Protein 6SBW (pdb70)

Secondary structure (DSSP, 8-state):
----------HHHHHHHHHHHHHTT--HHHHHHHHHHHHHHHHHT---

Foldseek 3Di:
DDDDDDDDDDPVVLVVLVVVCVVVVHDSVVSVVVVCVVCVVVVVPDDD

InterPro domains:
  IPR030822 MXAN_4361/MXAN_4362 family small protein [TIGR04563] (53-105)

Sequence (48 aa):
DKRKQSLYFPEEMLKEIQEEATRQDRSLSWVVQQAWKIARERIKSFPA

Structure (mmCIF, N/CA/C/O backbone):
data_6SBW
#
_entry.id   6SBW
#
_cell.length_a   61.474
_cell.length_b   61.474
_cell.length_c   94.915
_cell.angle_alpha   90.000
_cell.angle_beta   90.000
_cell.angle_gamma   90.000
#
_symmetry.space_group_name_H-M   'I 41 2 2'
#
loop_
_atom_site.group_PDB
_atom_site.id
_atom_site.type_symbol
_atom_site.label_atom_id
_atom_site.label_alt_id
_atom_site.label_comp_id
_atom_site.label_asym_id
_atom_site.label_entity_id
_atom_site.label_seq_id
_atom_site.pdbx_PDB_ins_code
_atom_site.Cartn_x
_atom_site.Cartn_y
_atom_site.Cartn_z
_atom_site.occupancy
_atom_site.B_iso_or_equiv
_atom_site.auth_seq_id
_atom_site.auth_comp_id
_atom_site.auth_asym_id
_atom_site.auth_atom_id
_atom_site.pdbx_PDB_model_num
ATOM 1 N N . ASP A 1 5 ? -0.594 -8.903 -15.561 1.00 139.31 5 ASP A N 1
ATOM 2 C CA . ASP A 1 5 ? -0.366 -10.360 -15.768 1.00 136.61 5 ASP A CA 1
ATOM 3 C C . ASP A 1 5 ? 1.125 -10.666 -15.564 1.00 131.57 5 ASP A C 1
ATOM 4 O O . ASP A 1 5 ? 1.935 -10.190 -16.376 1.00 119.42 5 ASP A O 1
ATOM 9 N N . LYS A 1 6 ? 1.456 -11.453 -14.534 1.00 137.90 6 LYS A N 1
ATOM 10 C CA . LYS A 1 6 ? 2.836 -11.640 -13.998 1.00 115.08 6 LYS A CA 1
ATOM 11 C C . LYS A 1 6 ? 3.664 -12.545 -14.923 1.00 105.33 6 LYS A C 1
ATOM 12 O O . LYS A 1 6 ? 3.055 -13.275 -15.724 1.00 113.72 6 LYS A O 1
ATOM 18 N N . ARG A 1 7 ? 5.001 -12.484 -14.806 1.00 97.23 7 ARG A N 1
ATOM 19 C CA . ARG A 1 7 ? 5.987 -13.322 -15.550 1.00 94.75 7 ARG A CA 1
ATOM 20 C C . ARG A 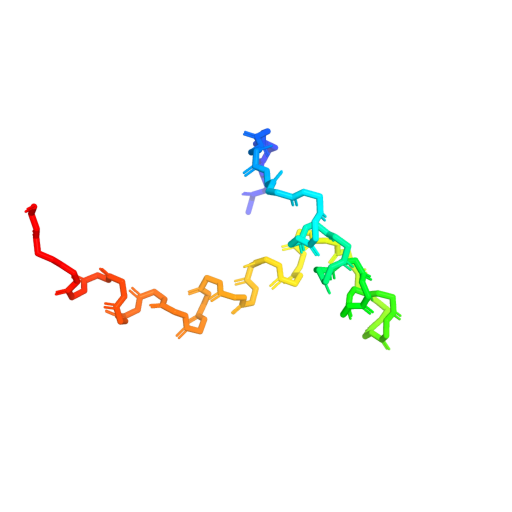1 7 ? 7.326 -13.364 -14.797 1.00 76.65 7 ARG A C 1
ATOM 21 O O . ARG A 1 7 ? 7.838 -12.294 -14.452 1.00 75.53 7 ARG A O 1
ATOM 29 N N . LYS A 1 8 ? 7.895 -14.558 -14.609 1.00 80.20 8 LYS A N 1
ATOM 30 C CA . LYS A 1 8 ? 9.155 -14.798 -13.851 1.00 79.04 8 LYS A CA 1
ATOM 31 C C . LYS A 1 8 ? 10.354 -14.615 -14.782 1.00 75.92 8 LYS A C 1
ATOM 32 O O . LYS A 1 8 ? 10.273 -15.071 -15.928 1.00 93.78 8 LYS A O 1
ATOM 38 N N . GLN A 1 9 ? 11.433 -14.011 -14.280 1.00 78.27 9 GLN A N 1
ATOM 39 C CA . GLN A 1 9 ? 12.661 -13.687 -15.055 1.00 68.35 9 GLN A CA 1
ATOM 40 C C . GLN A 1 9 ? 13.868 -13.684 -14.111 1.00 60.41 9 GLN A C 1
ATOM 41 O O . GLN A 1 9 ? 13.863 -12.875 -13.162 1.00 60.90 9 GLN A O 1
ATOM 47 N N . SER A 1 10 ? 14.837 -14.567 -14.371 1.00 64.53 10 SER A N 1
ATOM 48 C CA . SER A 1 10 ? 16.174 -14.631 -13.726 1.00 74.36 10 SER A CA 1
ATOM 49 C C . SER A 1 10 ? 17.059 -13.507 -14.262 1.00 79.53 10 SER A C 1
ATOM 50 O O . SER A 1 10 ? 17.167 -13.360 -15.493 1.00 79.77 10 SER A O 1
ATOM 53 N N . LEU A 1 11 ? 17.651 -12.746 -13.350 1.00 67.11 11 LEU A N 1
ATOM 54 C CA . LEU A 1 11 ? 18.606 -11.662 -13.657 1.00 66.71 11 LEU A CA 1
ATOM 55 C C . LEU A 1 11 ? 19.873 -11.895 -12.839 1.00 76.70 11 LEU A C 1
ATOM 56 O O . LEU A 1 11 ? 19.842 -12.741 -11.928 1.00 86.79 11 LEU A O 1
ATOM 61 N N . TYR A 1 12 ? 20.943 -11.184 -13.185 1.00 71.19 12 TYR A N 1
ATOM 62 C CA . TYR A 1 12 ? 22.243 -11.213 -12.480 1.00 69.27 12 TYR A CA 1
ATOM 63 C C . TYR A 1 12 ? 22.476 -9.822 -11.885 1.00 73.61 12 TYR A C 1
ATOM 64 O O . TYR A 1 12 ? 22.177 -8.799 -12.543 1.00 65.31 12 TYR A O 1
ATOM 73 N N . PHE A 1 13 ? 22.918 -9.795 -10.628 1.00 75.71 13 PHE A N 1
ATOM 74 C CA . PHE A 1 13 ? 23.284 -8.568 -9.882 1.00 62.71 13 PHE A CA 1
ATOM 75 C C . PHE A 1 13 ? 24.646 -8.765 -9.245 1.00 64.75 13 PHE A C 1
A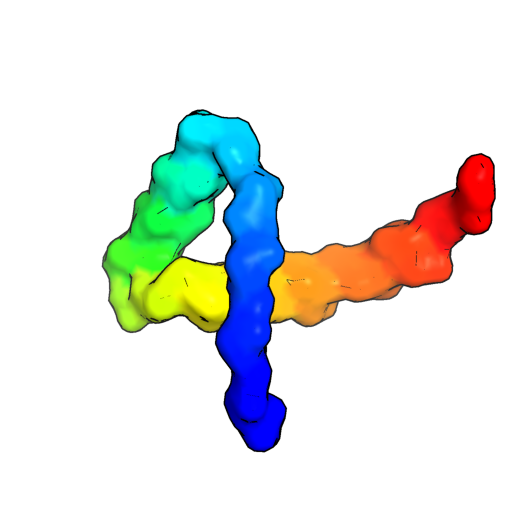TOM 76 O O . PHE A 1 13 ? 25.002 -9.884 -8.881 1.00 78.39 13 PHE A O 1
ATOM 84 N N . PRO A 1 14 ? 25.439 -7.687 -9.076 1.00 72.55 14 PRO A N 1
ATOM 85 C CA . PRO A 1 14 ? 26.534 -7.708 -8.111 1.00 82.76 14 PRO A CA 1
ATOM 86 C C . PRO A 1 14 ? 25.950 -7.994 -6.717 1.00 84.81 14 PRO A C 1
ATOM 87 O O . PRO A 1 14 ? 24.815 -7.612 -6.466 1.00 81.94 14 PRO A O 1
ATOM 91 N N . GLU A 1 15 ? 26.713 -8.699 -5.881 1.00 93.96 15 GLU A N 1
ATOM 92 C CA . GLU A 1 15 ? 26.396 -8.959 -4.456 1.00 92.70 15 GLU A CA 1
ATOM 93 C C . GLU A 1 15 ? 25.878 -7.661 -3.834 1.00 82.35 15 GLU A C 1
ATOM 94 O O . GLU A 1 15 ? 24.710 -7.623 -3.440 1.00 79.62 15 GLU A O 1
ATOM 100 N N . GLU A 1 16 ? 26.724 -6.626 -3.798 1.00 91.55 16 GLU A N 1
ATOM 101 C CA . GLU A 1 16 ? 26.449 -5.318 -3.141 1.00 93.96 16 GLU A CA 1
ATOM 102 C C . GLU A 1 16 ? 25.069 -4.825 -3.568 1.00 83.93 16 GLU A C 1
ATOM 103 O O . GLU A 1 16 ? 24.308 -4.339 -2.712 1.00 82.91 16 GLU A O 1
ATOM 109 N N . MET A 1 17 ? 24.776 -4.930 -4.859 1.00 82.91 17 MET A N 1
ATOM 110 C CA . MET A 1 17 ? 23.561 -4.331 -5.442 1.00 66.46 17 MET A CA 1
ATOM 111 C C . MET A 1 17 ? 22.347 -5.133 -4.978 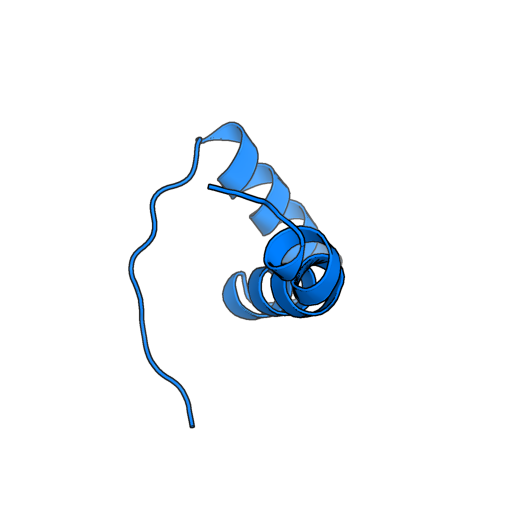1.00 67.51 17 MET A C 1
ATOM 112 O O . MET A 1 17 ? 21.359 -4.494 -4.570 1.00 61.55 17 MET A O 1
ATOM 117 N N . LEU A 1 18 ? 22.411 -6.467 -5.050 1.00 63.31 18 LEU A N 1
ATOM 118 C CA . LEU A 1 18 ? 21.296 -7.336 -4.589 1.00 68.00 18 LEU A CA 1
ATOM 119 C C . LEU A 1 18 ? 20.975 -6.992 -3.126 1.00 77.45 18 LEU A C 1
ATOM 120 O O . LEU A 1 18 ? 19.783 -6.842 -2.791 1.00 74.04 18 LEU A O 1
ATOM 125 N N . LYS A 1 19 ? 21.999 -6.844 -2.286 1.00 81.49 19 LYS A N 1
ATOM 126 C CA . LYS A 1 19 ? 21.810 -6.567 -0.839 1.00 86.56 19 LYS A CA 1
ATOM 127 C C . LYS A 1 19 ? 21.167 -5.182 -0.687 1.00 88.41 19 LYS A C 1
ATOM 128 O O . LYS A 1 19 ? 20.221 -5.070 0.111 1.00 96.98 19 LYS A O 1
ATOM 134 N N . GLU A 1 20 ? 21.617 -4.180 -1.450 1.00 73.96 20 GLU A N 1
ATOM 135 C CA . GLU A 1 20 ? 20.995 -2.828 -1.448 1.00 71.86 20 GLU A CA 1
ATOM 136 C C . GLU A 1 20 ? 19.501 -2.958 -1.751 1.00 68.52 20 GLU A C 1
ATOM 137 O O . GLU A 1 20 ? 18.700 -2.316 -1.053 1.00 67.94 20 GLU A O 1
ATOM 143 N N . ILE A 1 21 ? 19.135 -3.759 -2.751 1.00 60.64 21 ILE A N 1
ATOM 144 C CA . ILE A 1 21 ? 17.713 -3.890 -3.187 1.00 59.79 21 ILE A CA 1
ATOM 145 C C . ILE A 1 21 ? 16.920 -4.504 -2.019 1.00 60.15 21 ILE A C 1
ATOM 146 O O . ILE A 1 21 ? 15.829 -3.980 -1.711 1.00 61.05 21 ILE A O 1
ATOM 151 N N . GLN A 1 22 ? 17.455 -5.557 -1.387 1.00 54.91 22 GLN A N 1
ATOM 152 C CA . GLN A 1 22 ? 16.767 -6.352 -0.334 1.00 68.13 22 GLN A CA 1
ATOM 153 C C . GLN A 1 22 ? 16.556 -5.478 0.908 1.00 60.06 22 GLN A C 1
ATOM 154 O O . GLN A 1 22 ? 15.489 -5.590 1.527 1.00 72.78 22 GLN A O 1
ATOM 160 N N . GLU A 1 23 ? 17.527 -4.626 1.223 1.00 64.83 23 GLU A N 1
ATOM 161 C CA . GLU A 1 23 ? 17.454 -3.625 2.317 1.00 66.11 23 GLU A CA 1
ATOM 162 C C . GLU A 1 23 ? 16.233 -2.731 2.090 1.00 66.79 23 GLU A C 1
ATOM 163 O O . GLU A 1 23 ? 15.440 -2.563 3.025 1.00 65.78 23 GLU A O 1
ATOM 169 N N . GLU A 1 24 ? 16.051 -2.203 0.882 1.00 61.71 24 GLU A N 1
ATOM 170 C CA . GLU A 1 24 ? 14.877 -1.350 0.582 1.00 59.85 24 GLU A CA 1
ATOM 171 C C . GLU A 1 24 ? 13.588 -2.183 0.648 1.00 51.76 24 GLU A C 1
ATOM 172 O O . GLU A 1 24 ? 12.559 -1.659 1.092 1.00 63.67 24 GLU A O 1
ATOM 178 N N . ALA A 1 25 ? 13.633 -3.439 0.229 1.00 54.18 25 ALA A N 1
ATOM 179 C CA . ALA A 1 25 ? 12.444 -4.313 0.201 1.00 56.93 25 ALA A CA 1
ATOM 180 C C . ALA A 1 25 ? 11.960 -4.508 1.649 1.00 58.66 25 ALA A C 1
ATOM 181 O O . ALA A 1 25 ? 10.790 -4.214 1.942 1.00 57.58 25 ALA A O 1
ATOM 183 N N . THR A 1 26 ? 12.857 -4.865 2.563 1.00 57.62 26 THR A N 1
ATOM 184 C CA . THR A 1 26 ? 12.479 -5.162 3.962 1.00 65.46 26 THR A CA 1
ATOM 185 C C . THR A 1 26 ? 12.111 -3.843 4.651 1.00 65.99 26 THR A C 1
ATOM 186 O O . THR A 1 26 ? 11.080 -3.809 5.323 1.00 68.33 26 THR A O 1
ATOM 190 N N . ARG A 1 27 ? 12.853 -2.768 4.416 1.00 69.48 27 ARG A N 1
ATOM 191 C CA . ARG A 1 27 ? 12.526 -1.435 4.985 1.00 68.50 27 ARG A CA 1
ATOM 192 C C . ARG A 1 27 ? 11.080 -1.066 4.631 1.00 62.59 27 ARG A C 1
ATOM 193 O O . ARG A 1 27 ? 10.376 -0.561 5.494 1.00 73.59 27 ARG A O 1
ATOM 201 N N . GLN A 1 28 ? 10.671 -1.297 3.388 1.00 64.45 28 GLN A N 1
ATOM 202 C CA . GLN A 1 28 ? 9.366 -0.850 2.835 1.00 59.28 28 GLN A CA 1
ATOM 203 C C . GLN A 1 28 ? 8.337 -1.978 2.959 1.00 55.82 28 GLN A C 1
ATOM 204 O O . GLN A 1 28 ? 7.187 -1.784 2.523 1.00 59.70 28 GLN A O 1
ATOM 210 N N . ASP A 1 29 ? 8.744 -3.115 3.520 1.00 51.85 29 ASP A N 1
ATOM 211 C CA . ASP A 1 29 ? 7.931 -4.350 3.638 1.00 61.06 29 ASP A CA 1
ATOM 212 C C . ASP A 1 29 ? 7.404 -4.767 2.264 1.00 64.02 29 ASP A C 1
ATOM 213 O O . ASP A 1 29 ? 6.197 -5.072 2.129 1.00 63.86 29 ASP A O 1
ATOM 218 N N . ARG A 1 30 ? 8.319 -4.871 1.309 1.00 66.00 30 ARG A N 1
ATOM 219 C CA . ARG A 1 30 ? 8.011 -5.164 -0.106 1.00 56.77 30 ARG A CA 1
ATOM 220 C C . ARG A 1 30 ? 8.794 -6.403 -0.544 1.00 51.92 30 ARG A C 1
ATOM 221 O O . ARG A 1 30 ? 9.756 -6.797 0.143 1.00 52.74 30 ARG A O 1
ATOM 229 N N . SER A 1 31 ? 8.317 -7.031 -1.613 1.00 52.54 31 SER A N 1
ATOM 230 C CA . SER A 1 31 ? 9.073 -8.008 -2.431 1.00 52.73 31 SER A CA 1
ATOM 231 C C . SER A 1 31 ? 10.201 -7.262 -3.141 1.00 47.25 31 SER A C 1
ATOM 232 O O . SER A 1 31 ? 10.039 -6.067 -3.419 1.00 46.57 31 SER A O 1
ATOM 235 N N . LEU A 1 32 ? 11.294 -7.971 -3.398 1.00 50.74 32 LEU A N 1
ATOM 236 C CA . LEU A 1 32 ? 12.363 -7.629 -4.369 1.00 51.17 32 LEU A CA 1
ATOM 237 C C . LEU A 1 32 ? 11.743 -7.140 -5.682 1.00 43.08 32 LEU A C 1
ATOM 238 O O . LEU A 1 32 ? 12.054 -6.013 -6.109 1.00 46.79 32 LEU A O 1
ATOM 243 N N . SER A 1 33 ? 10.846 -7.938 -6.253 1.00 46.69 33 SER A N 1
ATOM 244 C CA . SER A 1 33 ? 10.208 -7.665 -7.561 1.00 51.95 33 SER A CA 1
ATOM 245 C C . SER A 1 33 ? 9.608 -6.267 -7.525 1.00 59.17 33 SER A C 1
ATOM 246 O O . SER A 1 33 ? 9.833 -5.483 -8.473 1.00 64.09 33 SER A O 1
ATOM 249 N N . TRP A 1 34 ? 8.911 -5.944 -6.442 1.00 50.36 34 TRP A N 1
ATOM 250 C CA . TRP A 1 34 ? 8.174 -4.658 -6.353 1.00 49.43 34 TRP A CA 1
ATOM 251 C C . TRP A 1 34 ? 9.176 -3.500 -6.342 1.00 48.11 34 TRP A C 1
ATOM 252 O O . TRP A 1 34 ? 8.912 -2.486 -6.992 1.00 54.48 34 TRP A O 1
ATOM 263 N N . VAL A 1 35 ? 10.267 -3.617 -5.598 1.00 46.41 35 VAL A N 1
ATOM 264 C CA . VAL A 1 35 ? 11.279 -2.527 -5.540 1.00 54.18 35 VAL A CA 1
ATOM 265 C C . VAL A 1 35 ? 11.869 -2.336 -6.949 1.00 55.12 35 VAL A C 1
ATOM 266 O O . VAL A 1 35 ? 11.981 -1.186 -7.416 1.00 54.56 35 VAL A O 1
ATOM 270 N N . VAL A 1 36 ? 12.233 -3.430 -7.613 1.00 54.37 36 VAL A N 1
ATOM 271 C CA . VAL A 1 36 ? 12.892 -3.371 -8.946 1.00 59.38 36 VAL A CA 1
ATOM 272 C C . VAL A 1 36 ? 11.900 -2.769 -9.940 1.00 58.34 36 VAL A C 1
ATOM 273 O O . VAL A 1 36 ? 12.309 -1.903 -10.697 1.00 53.62 36 VAL A O 1
ATOM 277 N N . GLN A 1 37 ? 10.630 -3.158 -9.858 1.00 57.32 37 GLN A N 1
ATOM 278 C CA . GLN A 1 37 ? 9.554 -2.571 -10.685 1.00 46.92 37 GLN A CA 1
ATOM 279 C C . GLN A 1 37 ? 9.524 -1.069 -10.454 1.00 56.67 37 GLN A C 1
ATOM 280 O O . GLN A 1 37 ? 9.372 -0.331 -11.436 1.00 67.20 37 GLN A O 1
ATOM 286 N N . GLN A 1 38 ? 9.676 -0.609 -9.218 1.00 55.34 38 GLN A N 1
ATOM 287 C CA . GLN A 1 38 ? 9.573 0.853 -8.959 1.00 60.12 38 GLN A CA 1
ATOM 288 C C . GLN 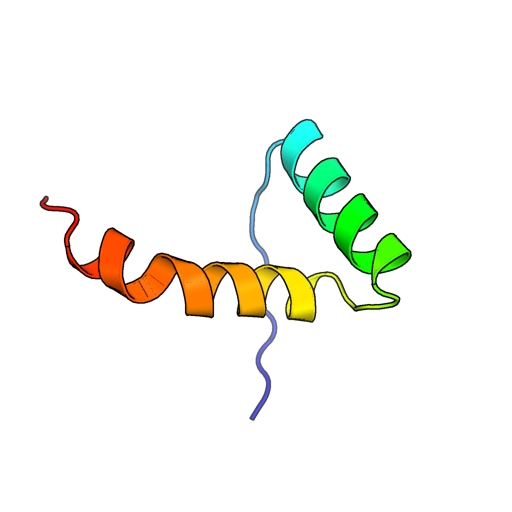A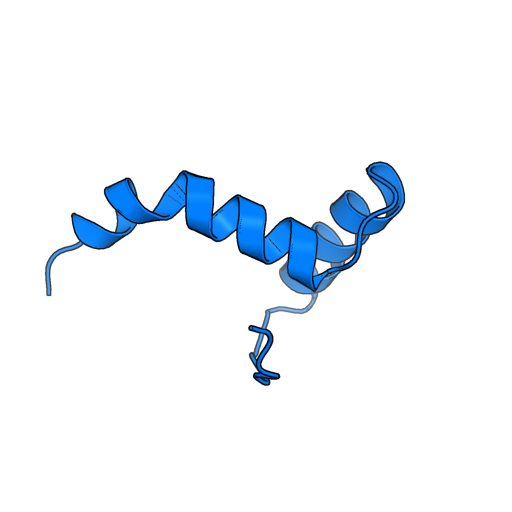 1 38 ? 10.813 1.548 -9.555 1.00 57.83 38 GLN A C 1
ATOM 289 O O . GLN A 1 38 ? 10.678 2.674 -10.079 1.00 60.15 38 GLN A O 1
ATOM 295 N N . ALA A 1 39 ? 11.980 0.902 -9.491 1.00 57.70 39 ALA A N 1
ATOM 296 C CA . ALA A 1 39 ? 13.243 1.396 -10.085 1.00 63.05 39 ALA A CA 1
ATOM 297 C C . ALA A 1 39 ? 13.046 1.574 -11.597 1.00 54.03 39 ALA A C 1
ATOM 298 O O . ALA A 1 39 ? 13.432 2.605 -12.136 1.00 57.10 39 ALA A O 1
ATOM 300 N N . TRP A 1 40 ? 12.419 0.610 -12.252 1.00 54.19 40 TRP A N 1
ATOM 301 C CA . TRP A 1 40 ? 12.158 0.683 -13.707 1.00 63.40 40 TRP A CA 1
ATOM 302 C C . TRP A 1 40 ? 11.234 1.866 -13.992 1.00 62.48 40 TRP A C 1
ATOM 303 O O . TRP A 1 40 ? 11.609 2.746 -14.810 1.00 70.36 40 TRP A O 1
ATOM 314 N N . LYS A 1 41 ? 10.083 1.901 -13.325 1.00 64.67 41 LYS A N 1
ATOM 315 C CA . LYS A 1 41 ? 9.081 2.982 -13.492 1.00 58.24 41 LYS A CA 1
ATOM 316 C C . LYS A 1 41 ? 9.776 4.338 -13.330 1.00 63.03 41 LYS A C 1
ATOM 317 O O . LYS A 1 41 ? 9.401 5.255 -14.057 1.00 68.53 41 LYS A O 1
ATOM 323 N N . ILE A 1 42 ? 10.746 4.467 -12.417 1.00 58.05 42 ILE A N 1
ATOM 324 C CA . ILE A 1 42 ? 11.427 5.770 -12.142 1.00 60.08 42 ILE A CA 1
ATOM 325 C C . ILE A 1 42 ? 12.384 6.077 -13.303 1.00 69.34 42 ILE A C 1
ATOM 326 O O . ILE A 1 42 ? 12.417 7.239 -13.713 1.00 77.46 42 ILE A O 1
A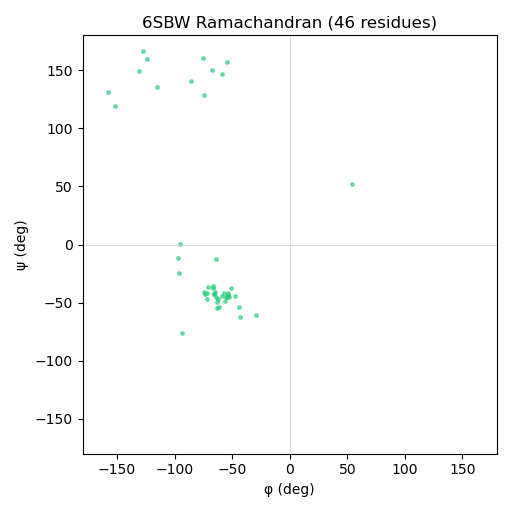TOM 331 N N . ALA A 1 43 ? 13.112 5.073 -13.813 1.00 66.46 43 ALA A N 1
ATOM 332 C CA . ALA A 1 43 ? 14.303 5.247 -14.675 1.00 70.01 43 ALA A CA 1
ATOM 333 C C . ALA A 1 43 ? 13.947 5.144 -16.168 1.00 69.83 43 ALA A C 1
ATOM 334 O O . ALA A 1 43 ? 14.695 5.727 -16.975 1.00 82.28 43 ALA A O 1
ATOM 336 N N . ARG A 1 44 ? 12.856 4.450 -16.515 1.00 70.69 44 ARG A N 1
ATOM 337 C CA . ARG A 1 44 ? 12.401 4.172 -17.908 1.00 71.76 44 ARG A CA 1
ATOM 338 C C . ARG A 1 44 ? 12.827 5.286 -18.879 1.00 88.37 44 ARG A C 1
ATOM 339 O O . ARG A 1 44 ? 13.569 5.000 -19.848 1.00 78.95 44 ARG A O 1
ATOM 347 N N . GLU A 1 45 ? 12.358 6.509 -18.630 1.00 82.61 45 GLU A N 1
ATOM 348 C CA . GLU A 1 45 ? 12.500 7.668 -19.544 1.00 98.65 45 GLU A CA 1
ATOM 349 C C . GLU A 1 45 ? 13.985 7.966 -19.753 1.00 92.64 45 GLU A C 1
ATOM 350 O O . GLU A 1 45 ? 14.406 8.030 -20.929 1.00 102.53 45 GLU A O 1
ATOM 356 N N . ARG A 1 46 ? 14.737 8.142 -18.662 1.00 77.98 46 ARG A N 1
ATOM 357 C CA . ARG A 1 46 ? 16.198 8.425 -18.696 1.00 84.07 46 ARG A CA 1
ATOM 358 C C . ARG A 1 46 ? 16.886 7.339 -19.539 1.00 88.62 46 ARG A C 1
ATOM 359 O O . ARG A 1 46 ? 17.757 7.700 -20.363 1.00 93.93 46 ARG A O 1
ATOM 367 N N . ILE A 1 47 ? 16.481 6.073 -19.374 1.00 76.75 47 ILE A N 1
ATOM 368 C CA . ILE A 1 47 ? 17.118 4.906 -20.053 1.00 76.84 47 ILE A CA 1
ATOM 369 C C . ILE A 1 47 ? 16.722 4.917 -21.530 1.00 75.83 47 ILE A C 1
ATOM 370 O O . ILE A 1 47 ? 17.608 4.666 -22.355 1.00 73.13 47 ILE A O 1
ATOM 375 N N . LYS A 1 48 ? 15.447 5.192 -21.828 1.00 76.08 48 LYS A N 1
ATOM 376 C CA . LYS A 1 48 ? 14.887 5.210 -23.207 1.00 81.83 48 LYS A CA 1
ATOM 377 C C . LYS A 1 48 ? 15.568 6.324 -24.008 1.00 95.53 48 LYS A C 1
ATOM 378 O O . LYS A 1 48 ? 15.413 6.323 -25.250 1.00 99.64 48 LYS A O 1
ATOM 384 N N . SER A 1 49 ? 16.305 7.210 -23.325 1.00 92.59 49 SER A N 1
ATOM 385 C CA . SER A 1 49 ? 17.085 8.326 -23.923 1.00 99.62 49 SER A CA 1
ATOM 386 C C . SER A 1 49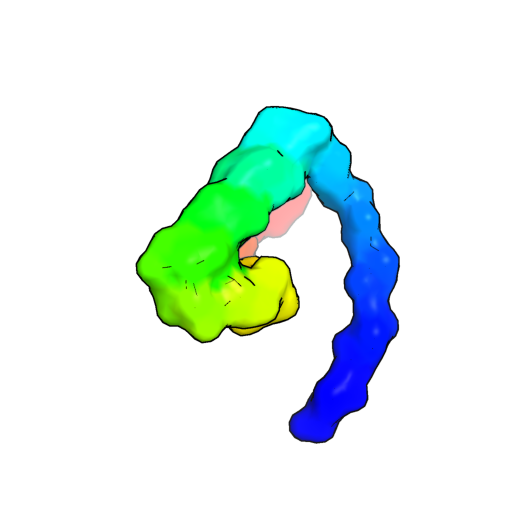 ? 18.563 7.940 -24.110 1.00 90.40 49 SER A C 1
ATOM 387 O O . SER A 1 49 ? 19.265 8.685 -24.818 1.00 97.87 49 SER A O 1
ATOM 390 N N . PHE A 1 50 ? 19.035 6.828 -23.538 1.00 80.32 50 PHE A N 1
ATOM 391 C CA . PHE A 1 50 ? 20.396 6.282 -23.822 1.00 106.62 50 PHE A CA 1
ATOM 392 C C . PHE A 1 50 ? 20.559 6.078 -25.334 1.00 115.72 50 PHE A C 1
ATOM 393 O O . PHE A 1 50 ? 19.565 5.937 -26.046 1.00 106.32 50 PHE A O 1
ATOM 401 N N . PRO A 1 51 ? 21.804 6.051 -25.877 1.00 118.96 51 PRO A N 1
ATOM 402 C CA . PRO A 1 51 ? 22.022 6.111 -27.330 1.00 116.26 51 PRO A CA 1
ATOM 403 C C . PRO A 1 51 ? 22.159 4.812 -28.156 1.00 118.46 51 PRO A C 1
ATOM 404 O O . PRO A 1 51 ? 21.228 4.478 -28.892 1.00 102.08 51 PRO A O 1
ATOM 408 N N . ALA A 1 52 ? 23.319 4.140 -28.089 1.00 102.34 52 ALA A N 1
ATOM 409 C CA . ALA A 1 52 ? 23.741 3.104 -29.063 1.00 99.78 52 ALA A CA 1
ATOM 410 C C . ALA A 1 52 ? 25.096 2.512 -28.653 1.00 93.86 52 ALA A C 1
ATOM 411 O O . ALA A 1 52 ? 26.140 3.163 -28.740 1.00 76.55 52 ALA A O 1
#

B-factor: mean 80.54, std 25.48, range [41.92, 163.66]

Nearest PDB structures (foldseek):
  6sbw-assembly1_A  TM=1.021E+00  e=4.349E-07  Myxococcus xanthus DK 1622
  6sbx-assembly1_C  TM=9.905E-01  e=6.395E-07  Myxococcus xanthus
  1u9p-assembly1_A  TM=7.583E-01  e=1.851E+00  Escherichia coli
  7vp4-assembly3_J  TM=7.350E-01  e=4.669E+00  Arabidopsis thaliana

Organism: Myxococcus xanthus (strain DK1622) (NCBI:txid246197)

Radius of gyration: 12.38 Å; Cα contacts (8 Å, |Δi|>4): 14; chains: 1; bounding box: 27×23×34 Å

Solvent-accessible surface area: 5073 Å² total; per-resid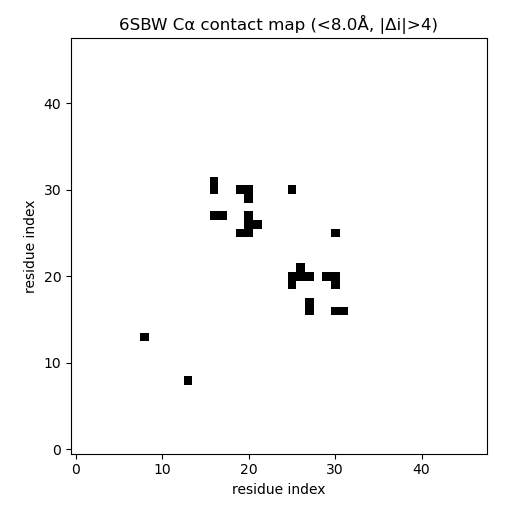ue (Å²): 199,177,219,202,135,92,109,218,73,84,134,124,90,80,118,98,26,71,112,63,0,87,170,77,129,119,66,70,69,70,20,51,88,51,53,125,120,148,33,84,112,190,68,151,89,131,131,147